Protein AF-A0A6G1EQB9-F1 (afdb_monomer_lite)

Foldseek 3Di:
DDDPPDPPPPPPLDFDDFDWDWDQDPPVRWIWTQKPNDTFTDDPLDQAGEDADDPDADADFCPDPQLVSNPPFDWDAPPVRGWIKTWDADPVPRDTAIFTWGKDWIWTFTDSPPDDPPPDPDPGDIDTDIGIYGHDHDDDPPPDPPPPPPPPD

Radius of gyration: 20.82 Å; chains: 1; bounding box: 55×26×77 Å

pLDDT: mean 70.08, std 20.95, range [22.69, 93.94]

InterPro domains:
  IPR021109 Aspartic peptidase domain superfamily [G3DSA:2.40.70.10] (15-131)

Secondary structure (DSSP, 8-state):
----------------EEE--EEE-TTT--EEEEETTEEEE--TT--S------SS-----TTSHHHHH--SSEEEEEGGGTEEEEE-B-TTT--B--EE-EEEEEEEEEE-SSS--SS----PPEEEEEEEE--S-PPPTT-----------

Organism: NCBI:txid110450

Sequence (153 aa):
MDWLLSTVQASSSAIQALEAPITKDTKTQLYTLSISNKNYLLDLSGQLLSSPCSPTHPTVACSSGECAAASGAHKYCSHGGRTCTVRPTNPVTGERAAGDLTLADIVANASNGKDASIGGHRPGRNIVMRAGQPPHVVPDRGGRRQRATATVG

Structure (mmCIF, N/CA/C/O backbone):
data_AF-A0A6G1EQB9-F1
#
_entry.id   AF-A0A6G1EQB9-F1
#
loop_
_atom_site.group_PDB
_atom_site.id
_atom_site.type_symbol
_atom_site.label_atom_id
_atom_site.label_alt_id
_atom_site.label_comp_id
_atom_site.label_asym_id
_atom_site.label_entity_id
_atom_site.label_seq_id
_atom_site.pdbx_PDB_ins_code
_atom_site.Cartn_x
_atom_site.Cartn_y
_atom_site.Cartn_z
_atom_site.occupancy
_atom_site.B_iso_or_equiv
_atom_site.auth_seq_id
_atom_site.auth_comp_id
_atom_site.auth_asym_id
_atom_site.auth_atom_id
_atom_site.pdbx_PDB_model_num
ATOM 1 N N . MET A 1 1 ? 35.190 12.615 53.940 1.00 35.34 1 MET A N 1
ATOM 2 C CA . MET A 1 1 ? 34.227 13.407 53.148 1.00 35.34 1 MET A CA 1
ATOM 3 C C . MET A 1 1 ? 34.163 12.760 51.780 1.00 35.34 1 MET A C 1
ATOM 5 O O . MET A 1 1 ? 34.969 13.084 50.917 1.00 35.34 1 MET A O 1
ATOM 9 N N . ASP A 1 2 ? 33.294 11.766 51.631 1.00 38.16 2 ASP A N 1
ATOM 10 C CA . ASP A 1 2 ? 33.162 10.995 50.398 1.00 38.16 2 ASP A CA 1
ATOM 11 C C . ASP A 1 2 ? 32.254 11.745 49.425 1.00 38.16 2 ASP A C 1
ATOM 13 O O . ASP A 1 2 ? 31.060 11.928 49.665 1.00 38.16 2 ASP A O 1
ATOM 17 N N . TRP A 1 3 ? 32.841 12.227 48.333 1.00 36.59 3 TRP A N 1
ATOM 18 C CA . TRP A 1 3 ? 32.099 12.787 47.213 1.00 36.59 3 TRP A CA 1
ATOM 19 C C . TRP A 1 3 ? 31.495 11.635 46.406 1.00 36.59 3 TRP A C 1
ATOM 21 O O . TRP A 1 3 ? 32.170 11.002 45.597 1.00 36.59 3 TRP A O 1
ATOM 31 N N . LEU A 1 4 ? 30.210 11.358 46.632 1.00 41.78 4 LEU A N 1
ATOM 32 C CA . LEU A 1 4 ? 29.413 10.502 45.757 1.00 41.78 4 LEU A CA 1
ATOM 33 C C . LEU A 1 4 ? 29.234 11.201 44.403 1.00 41.78 4 LEU A C 1
ATOM 35 O O . LEU A 1 4 ? 28.386 12.079 44.240 1.00 41.78 4 LEU A O 1
ATOM 39 N N . LEU A 1 5 ? 30.026 10.785 43.417 1.00 41.81 5 LEU A N 1
ATOM 40 C CA . LEU A 1 5 ? 29.722 10.999 42.006 1.00 41.81 5 LEU A CA 1
ATOM 41 C C . LEU A 1 5 ? 28.408 10.273 41.694 1.00 41.81 5 LEU A C 1
ATOM 43 O O . LEU A 1 5 ? 28.384 9.061 41.496 1.00 41.81 5 LEU A O 1
ATOM 47 N N . SER A 1 6 ? 27.303 11.016 41.672 1.00 40.09 6 SER A N 1
ATOM 48 C CA . SER A 1 6 ? 26.043 10.516 41.127 1.00 40.09 6 SER A CA 1
ATOM 49 C C . SER A 1 6 ? 26.181 10.440 39.611 1.00 40.09 6 SER A C 1
ATOM 51 O O . SER A 1 6 ? 26.136 11.456 38.916 1.00 40.09 6 SER A O 1
ATOM 53 N N . THR A 1 7 ? 26.381 9.236 39.085 1.00 46.66 7 THR A N 1
ATOM 54 C CA . THR A 1 7 ? 26.266 8.980 37.653 1.00 46.66 7 THR A CA 1
ATOM 55 C C . THR A 1 7 ? 24.800 9.132 37.252 1.00 46.66 7 THR A C 1
ATOM 57 O O . THR A 1 7 ? 23.943 8.321 37.596 1.00 46.66 7 THR A O 1
ATOM 60 N N . VAL A 1 8 ? 24.487 10.201 36.518 1.00 42.19 8 VAL A N 1
ATOM 61 C CA . VAL A 1 8 ? 23.190 10.345 35.849 1.00 42.19 8 VAL A CA 1
ATOM 62 C C . VAL A 1 8 ? 23.172 9.354 34.689 1.00 42.19 8 VAL A C 1
ATOM 64 O O . VAL A 1 8 ? 23.672 9.632 33.601 1.00 42.19 8 VAL A O 1
ATOM 67 N N . GLN A 1 9 ? 22.635 8.160 34.928 1.00 43.91 9 GLN A N 1
ATOM 68 C CA . GLN A 1 9 ? 22.410 7.189 33.868 1.00 43.91 9 GLN A CA 1
ATOM 69 C C . GLN A 1 9 ? 21.180 7.622 33.067 1.00 43.91 9 GLN A C 1
ATOM 71 O O . GLN A 1 9 ? 20.042 7.429 33.492 1.00 43.91 9 GLN A O 1
ATOM 76 N N . ALA A 1 10 ? 21.409 8.224 31.900 1.00 40.91 10 ALA A N 1
ATOM 77 C CA . ALA A 1 10 ? 20.360 8.474 30.922 1.00 40.91 10 ALA A CA 1
ATOM 78 C C . ALA A 1 10 ? 19.866 7.127 30.367 1.00 40.91 10 ALA A C 1
ATOM 80 O O . ALA A 1 10 ? 20.425 6.573 29.422 1.00 40.91 10 ALA A O 1
ATOM 81 N N . SER A 1 11 ? 18.823 6.566 30.972 1.00 49.47 11 SER A N 1
ATOM 82 C CA . SER A 1 11 ? 18.128 5.393 30.453 1.00 49.47 11 SER A CA 1
ATOM 83 C C . SER A 1 11 ? 17.252 5.808 29.270 1.00 49.47 11 SER A C 1
ATOM 85 O O . SER A 1 11 ? 16.070 6.118 29.407 1.00 49.47 11 SER A O 1
ATOM 87 N N . SER A 1 12 ? 17.825 5.808 28.064 1.00 53.47 12 SER A N 1
ATOM 88 C CA . SER A 1 12 ? 16.998 5.772 26.858 1.00 53.47 12 SER A CA 1
ATOM 89 C C . SER A 1 12 ? 16.327 4.401 26.827 1.00 53.47 12 SER A C 1
ATOM 91 O O . SER A 1 12 ? 16.995 3.388 26.627 1.00 53.47 12 SER A O 1
ATOM 93 N N . SER A 1 13 ? 15.025 4.342 27.116 1.00 62.03 13 SER A N 1
ATOM 94 C CA . SER A 1 13 ? 14.263 3.099 26.962 1.00 62.03 13 SER A CA 1
ATOM 95 C C . SER A 1 13 ? 14.445 2.614 25.525 1.00 62.03 13 SER A C 1
ATOM 97 O O . SER A 1 13 ? 14.063 3.322 24.594 1.00 62.03 13 SER A O 1
ATOM 99 N N . ALA A 1 14 ? 15.071 1.448 25.345 1.00 71.00 14 ALA A N 1
ATOM 100 C CA . ALA A 1 14 ? 15.271 0.876 24.022 1.00 71.00 14 ALA A CA 1
ATOM 101 C C . ALA A 1 14 ? 13.912 0.730 23.326 1.00 71.00 14 ALA A C 1
ATOM 103 O O . ALA A 1 14 ? 12.950 0.234 23.921 1.00 71.00 14 ALA A O 1
ATOM 104 N N . ILE A 1 15 ? 13.839 1.202 22.083 1.00 68.25 15 ILE A N 1
ATOM 105 C CA . ILE A 1 15 ? 12.652 1.059 21.245 1.00 68.25 15 ILE A CA 1
ATOM 106 C C . ILE A 1 15 ? 12.466 -0.434 20.983 1.00 68.25 15 ILE A C 1
ATOM 108 O O . ILE A 1 15 ? 13.375 -1.081 20.468 1.00 68.25 15 ILE A O 1
ATOM 112 N N . GLN A 1 16 ? 11.305 -0.968 21.349 1.00 77.56 16 GLN A N 1
ATOM 113 C CA . GLN A 1 16 ? 10.975 -2.382 21.160 1.00 77.56 16 GLN A CA 1
ATOM 114 C C . GLN A 1 16 ? 9.968 -2.585 20.034 1.00 77.56 16 GLN A C 1
ATOM 116 O O . GLN A 1 16 ? 10.009 -3.611 19.361 1.00 77.56 16 GLN A O 1
ATOM 121 N N . ALA A 1 17 ? 9.078 -1.615 19.815 1.00 79.75 17 ALA A N 1
ATOM 122 C CA . ALA A 1 17 ? 8.032 -1.716 18.811 1.00 79.75 17 ALA A CA 1
ATOM 123 C C . ALA A 1 17 ? 7.644 -0.351 18.236 1.00 79.75 17 ALA A C 1
ATOM 125 O O . ALA A 1 17 ? 7.949 0.703 18.803 1.00 79.75 17 ALA A O 1
ATOM 126 N N . LEU A 1 18 ? 6.934 -0.402 17.111 1.00 82.00 18 LEU A N 1
ATOM 127 C CA . LEU A 1 18 ? 6.200 0.724 16.555 1.00 82.00 18 LEU A CA 1
ATOM 128 C C . LEU A 1 18 ? 4.710 0.515 16.779 1.00 82.00 18 LEU A C 1
ATOM 130 O O . LEU A 1 18 ? 4.180 -0.560 16.507 1.00 82.00 18 LEU A O 1
ATOM 134 N N . GLU A 1 19 ? 4.050 1.560 17.255 1.00 85.12 19 GLU A N 1
ATOM 135 C CA . GLU A 1 19 ? 2.623 1.583 17.522 1.00 85.12 19 GLU A CA 1
ATOM 136 C C . GLU A 1 19 ? 1.918 2.530 16.555 1.00 85.12 19 GLU A C 1
ATOM 138 O O . GLU A 1 19 ? 2.349 3.661 16.308 1.00 85.12 19 GLU A O 1
ATOM 143 N N . ALA A 1 20 ? 0.790 2.056 16.041 1.00 86.12 20 ALA A N 1
ATOM 144 C CA . ALA A 1 20 ? -0.158 2.844 15.281 1.00 86.12 20 ALA A CA 1
ATOM 145 C C . ALA A 1 20 ? -1.573 2.493 15.770 1.00 86.12 20 ALA A C 1
ATOM 147 O O . ALA A 1 20 ? -1.867 1.315 15.995 1.00 86.12 20 ALA A O 1
ATOM 148 N N . PRO A 1 21 ? -2.446 3.492 15.982 1.00 88.44 21 PRO A N 1
ATOM 149 C CA . PRO A 1 21 ? -3.797 3.245 16.455 1.00 88.44 21 PRO A CA 1
ATOM 150 C C . PRO A 1 21 ? -4.610 2.502 15.391 1.00 88.44 21 PRO A C 1
ATOM 152 O O . PRO A 1 21 ? -4.487 2.764 14.190 1.00 88.44 21 PRO A O 1
ATOM 155 N N . ILE A 1 22 ? -5.464 1.592 15.862 1.00 91.19 22 ILE A N 1
ATOM 156 C CA . ILE A 1 22 ? -6.420 0.855 15.038 1.00 91.19 22 ILE A CA 1
ATOM 157 C C . ILE A 1 22 ? -7.822 1.357 15.367 1.00 91.19 22 ILE A C 1
ATOM 159 O O . ILE A 1 22 ? -8.237 1.346 16.525 1.00 91.19 22 ILE A O 1
ATOM 163 N N . THR A 1 23 ? -8.564 1.762 14.341 1.00 93.19 23 THR A N 1
ATOM 164 C CA . THR A 1 23 ? -9.942 2.243 14.471 1.00 93.19 23 THR A CA 1
ATOM 165 C C . THR A 1 23 ? -10.884 1.316 13.720 1.00 93.19 23 THR A C 1
ATOM 167 O O . THR A 1 23 ? -10.629 0.975 12.565 1.00 93.19 23 THR A O 1
ATOM 170 N N . LYS A 1 24 ? -11.989 0.919 14.358 1.00 93.94 24 LYS A N 1
ATOM 171 C CA . LYS A 1 24 ? -13.072 0.190 13.694 1.00 93.94 24 LYS A CA 1
ATOM 172 C C . LYS A 1 24 ? -14.056 1.185 13.087 1.00 93.94 24 LYS A C 1
ATOM 174 O O . LYS A 1 24 ? -14.641 1.986 13.812 1.00 93.94 24 LYS A O 1
ATOM 179 N N . ASP A 1 25 ? -14.263 1.108 11.781 1.00 91.62 25 ASP A N 1
ATOM 180 C CA . ASP A 1 25 ? -15.289 1.883 11.098 1.00 91.62 25 ASP A CA 1
ATOM 181 C C . ASP A 1 25 ? -16.671 1.252 11.330 1.00 91.62 25 ASP A C 1
ATOM 183 O O . ASP A 1 25 ? -16.884 0.063 11.091 1.00 91.62 25 ASP A O 1
ATOM 187 N N . THR A 1 26 ? -17.631 2.032 11.826 1.00 93.44 26 THR A N 1
ATOM 188 C CA . THR A 1 26 ? -18.948 1.508 12.222 1.00 93.44 26 THR A CA 1
ATOM 189 C C . THR A 1 26 ? -19.875 1.254 11.037 1.00 93.44 26 THR A C 1
ATOM 191 O O . THR A 1 26 ? -20.813 0.466 11.166 1.00 93.44 26 THR A O 1
ATOM 194 N N . LYS A 1 27 ? -19.618 1.870 9.878 1.00 93.69 27 LYS A N 1
ATOM 195 C CA . LYS A 1 27 ? -20.448 1.704 8.678 1.00 93.69 27 LYS A CA 1
ATOM 196 C C . LYS A 1 27 ? -20.062 0.453 7.896 1.00 93.69 27 LYS A C 1
ATOM 198 O O . LYS A 1 27 ? -20.922 -0.326 7.504 1.00 93.69 27 LYS A O 1
ATOM 203 N N . THR A 1 28 ? -18.767 0.261 7.683 1.00 88.88 28 THR A N 1
ATOM 204 C CA . THR A 1 28 ? -18.186 -0.827 6.888 1.00 88.88 28 THR A CA 1
ATOM 205 C C . THR A 1 28 ? -17.770 -2.021 7.742 1.00 88.88 28 THR A C 1
ATOM 207 O O . THR A 1 28 ? -17.527 -3.093 7.200 1.00 88.88 28 THR A O 1
ATOM 210 N N . GLN A 1 29 ? -17.698 -1.856 9.071 1.00 93.62 29 GLN A N 1
ATOM 211 C CA . GLN A 1 29 ? -17.188 -2.848 10.031 1.00 93.62 29 GLN A CA 1
ATOM 212 C C . GLN A 1 29 ? -15.711 -3.220 9.819 1.00 93.62 29 GLN A C 1
ATOM 214 O O . GLN A 1 29 ? -15.213 -4.154 10.451 1.00 93.62 29 GLN A O 1
ATOM 219 N N . LEU A 1 30 ? -15.006 -2.474 8.967 1.00 93.38 30 LEU A N 1
ATOM 220 C CA . LEU A 1 30 ? -13.599 -2.675 8.656 1.00 93.38 30 LEU A CA 1
ATOM 221 C C . LEU A 1 30 ? -12.702 -1.992 9.690 1.00 93.38 30 LEU A C 1
ATOM 223 O O . LEU A 1 30 ? -13.090 -1.028 10.349 1.00 93.38 30 LEU A O 1
ATOM 227 N N . TYR A 1 31 ? -11.472 -2.481 9.805 1.00 93.88 31 TYR A N 1
ATOM 228 C CA . TYR A 1 31 ? -10.458 -1.904 10.681 1.00 93.88 31 TYR A CA 1
ATOM 229 C C . TYR A 1 31 ? -9.462 -1.093 9.860 1.00 93.88 31 TYR A C 1
ATOM 231 O O . TYR A 1 31 ? -9.005 -1.541 8.810 1.00 93.88 31 TYR A O 1
ATOM 239 N N . THR A 1 32 ? -9.105 0.091 10.348 1.00 91.94 32 THR A N 1
ATOM 240 C CA . THR A 1 32 ? -8.096 0.951 9.730 1.00 91.94 32 THR A CA 1
ATOM 241 C C . THR A 1 32 ? -6.943 1.209 10.687 1.00 91.94 32 THR A C 1
ATOM 243 O O . THR A 1 32 ? -7.146 1.334 11.892 1.00 91.94 32 THR A O 1
ATOM 246 N N . LEU A 1 33 ? -5.733 1.274 10.140 1.00 90.00 33 LEU A N 1
ATOM 247 C CA . LEU A 1 33 ? -4.503 1.640 10.829 1.00 90.00 33 LEU A CA 1
ATOM 248 C C . LEU A 1 33 ? -4.136 3.079 10.450 1.00 90.00 33 LEU A C 1
ATOM 250 O O . LEU A 1 33 ? -4.030 3.381 9.256 1.00 90.00 33 LEU A O 1
ATOM 254 N N . SER A 1 34 ? -3.903 3.952 11.433 1.00 88.31 34 SER A N 1
ATOM 255 C CA . SER A 1 34 ? -3.438 5.321 11.165 1.00 88.31 34 SER A CA 1
ATOM 256 C C . SER A 1 34 ? -1.919 5.415 11.289 1.00 88.31 34 SER A C 1
ATOM 258 O O . SER A 1 34 ? -1.368 5.315 12.382 1.00 88.31 34 SER A O 1
ATOM 260 N N . ILE A 1 35 ? -1.232 5.632 10.169 1.00 85.69 35 ILE A N 1
ATOM 261 C CA . ILE A 1 35 ? 0.231 5.716 10.104 1.00 85.69 35 ILE A CA 1
ATOM 262 C C . ILE A 1 35 ? 0.652 6.766 9.067 1.00 85.69 35 ILE A C 1
ATOM 264 O O . ILE A 1 35 ? -0.017 6.939 8.048 1.00 85.69 35 ILE A O 1
ATOM 268 N N . SER A 1 36 ? 1.713 7.536 9.325 1.00 82.62 36 SER A N 1
ATOM 269 C CA . SER A 1 36 ? 2.088 8.709 8.501 1.00 82.62 36 SER A CA 1
ATOM 270 C C . SER A 1 36 ? 0.948 9.709 8.254 1.00 82.62 36 SER A C 1
ATOM 272 O O . SER A 1 36 ? 0.832 10.253 7.155 1.00 82.62 36 SER A O 1
ATOM 274 N N . ASN A 1 37 ? 0.077 9.940 9.244 1.00 81.44 37 ASN A N 1
ATOM 275 C CA . ASN A 1 37 ? -1.115 10.796 9.110 1.00 81.44 37 ASN A CA 1
ATOM 276 C C . ASN A 1 37 ? -2.072 10.362 7.979 1.00 81.44 37 ASN A C 1
ATOM 278 O O . ASN A 1 37 ? -2.817 11.177 7.436 1.00 81.44 37 ASN A O 1
ATOM 282 N N . LYS A 1 38 ? -2.045 9.078 7.605 1.00 84.44 38 LYS A N 1
ATOM 283 C CA . LYS A 1 38 ? -2.943 8.460 6.628 1.00 84.44 38 LYS A CA 1
ATOM 284 C C . LYS A 1 38 ? -3.604 7.237 7.247 1.00 84.44 38 LYS A C 1
ATOM 286 O O . LYS A 1 38 ? -3.016 6.574 8.097 1.00 84.44 38 LYS A O 1
ATOM 291 N N . ASN A 1 39 ? -4.812 6.931 6.791 1.00 87.88 39 ASN A N 1
ATOM 292 C CA . ASN A 1 39 ? -5.536 5.733 7.198 1.00 87.88 39 ASN A CA 1
ATOM 293 C C . ASN A 1 39 ? -5.402 4.670 6.115 1.00 87.88 39 ASN A C 1
ATOM 295 O O . ASN A 1 39 ? -5.655 4.943 4.941 1.00 87.88 39 ASN A O 1
ATOM 299 N N . TYR A 1 40 ? -5.028 3.465 6.523 1.00 88.06 40 TYR A N 1
ATOM 300 C CA . TYR A 1 40 ? -4.935 2.306 5.647 1.00 88.06 40 TYR A CA 1
ATOM 301 C C . TYR A 1 40 ? -5.867 1.223 6.154 1.00 88.06 40 TYR A C 1
ATOM 303 O O . TYR A 1 40 ? -6.014 1.039 7.359 1.00 88.06 40 TYR A O 1
ATOM 311 N N . LEU A 1 41 ? -6.487 0.495 5.234 1.00 90.81 41 LEU A N 1
ATOM 312 C CA . LEU A 1 41 ? -7.273 -0.677 5.581 1.00 90.81 41 LEU A CA 1
ATOM 313 C C . LEU A 1 41 ? -6.348 -1.766 6.145 1.00 90.81 41 LEU A C 1
ATOM 315 O O . LEU A 1 41 ? -5.324 -2.079 5.536 1.00 90.81 41 LEU A O 1
ATOM 319 N N . LEU A 1 42 ? -6.707 -2.337 7.296 1.00 91.75 42 LEU A N 1
ATOM 320 C CA . LEU A 1 42 ? -5.971 -3.442 7.898 1.00 91.75 42 LEU A CA 1
ATOM 321 C C . LEU A 1 42 ? -6.410 -4.761 7.256 1.00 91.75 42 LEU A C 1
ATOM 323 O O . LEU A 1 42 ? -7.456 -5.313 7.592 1.00 91.75 42 LEU A O 1
ATOM 327 N N . ASP A 1 43 ? -5.585 -5.261 6.343 1.00 88.94 43 ASP A N 1
ATOM 328 C CA . ASP A 1 43 ? -5.737 -6.571 5.715 1.00 88.94 43 ASP A CA 1
ATOM 329 C C . ASP A 1 43 ? -4.664 -7.527 6.243 1.00 88.94 43 ASP A C 1
ATOM 331 O O . ASP A 1 43 ? -3.494 -7.416 5.887 1.00 88.94 43 ASP A O 1
ATOM 335 N N . LEU A 1 44 ? -5.069 -8.480 7.087 1.00 90.50 44 LEU A N 1
ATOM 336 C CA . LEU A 1 44 ? -4.164 -9.476 7.675 1.00 90.50 44 LEU A CA 1
ATOM 337 C C . LEU A 1 44 ? -3.685 -10.533 6.666 1.00 90.50 44 LEU A C 1
ATOM 339 O O . LEU A 1 44 ? -2.753 -11.278 6.960 1.00 90.50 44 LEU A O 1
ATOM 343 N N . SER A 1 45 ? -4.323 -10.620 5.495 1.00 85.31 45 SER A N 1
ATOM 344 C CA . SER A 1 45 ? -3.907 -11.499 4.394 1.00 85.31 45 SER A CA 1
ATOM 345 C C . SER A 1 45 ? -3.026 -10.782 3.363 1.00 85.31 45 SER A C 1
ATOM 347 O O . SER A 1 45 ? -2.347 -11.424 2.555 1.00 85.31 45 SER A O 1
ATOM 349 N N . GLY A 1 46 ? -3.021 -9.448 3.405 1.00 80.06 46 GLY A N 1
ATOM 350 C CA . GLY A 1 46 ? -2.267 -8.581 2.515 1.00 80.06 46 GLY A CA 1
ATOM 351 C C . GLY A 1 46 ? -0.783 -8.538 2.870 1.00 80.06 46 GLY A C 1
ATOM 352 O O . GLY A 1 46 ? -0.394 -8.510 4.032 1.00 80.06 46 GLY A O 1
ATOM 353 N N . GLN A 1 47 ? 0.068 -8.504 1.844 1.00 78.00 47 GLN A N 1
ATOM 354 C CA . GLN A 1 47 ? 1.533 -8.448 1.993 1.00 78.00 47 GLN A CA 1
ATOM 355 C C . GLN A 1 47 ? 2.130 -7.094 1.585 1.00 78.00 47 GLN A C 1
ATOM 357 O O . GLN A 1 47 ? 3.332 -6.878 1.710 1.00 78.00 47 GLN A O 1
ATOM 362 N N . LEU A 1 48 ? 1.305 -6.180 1.068 1.00 80.44 48 LEU A N 1
ATOM 363 C CA . LEU A 1 48 ? 1.737 -4.905 0.503 1.00 80.44 48 LEU A CA 1
ATOM 364 C C . LEU A 1 48 ? 0.843 -3.774 0.989 1.00 80.44 48 LEU A C 1
ATOM 366 O O . LEU A 1 48 ? -0.382 -3.885 0.993 1.00 80.44 48 LEU A O 1
ATOM 370 N N . LEU A 1 49 ? 1.472 -2.649 1.314 1.00 85.06 49 LEU A N 1
ATOM 371 C CA . LEU A 1 49 ? 0.774 -1.418 1.638 1.00 85.06 49 LEU A CA 1
ATOM 372 C C . LEU A 1 49 ? 0.400 -0.695 0.343 1.00 85.06 49 LEU A C 1
ATOM 374 O O . LEU A 1 49 ? 1.253 -0.077 -0.283 1.00 85.06 49 LEU A O 1
ATOM 378 N N . SER A 1 50 ? -0.861 -0.749 -0.073 1.00 82.44 50 SER A N 1
ATOM 379 C CA . SER A 1 50 ? -1.318 -0.028 -1.268 1.00 82.44 50 SER A CA 1
ATOM 380 C C . SER A 1 50 ? -1.937 1.315 -0.903 1.00 82.44 50 SER A C 1
ATOM 382 O O . SER A 1 50 ? -2.753 1.403 0.014 1.00 82.44 50 SER A O 1
ATOM 384 N N . SER A 1 51 ? -1.567 2.367 -1.635 1.00 82.31 51 SER A N 1
ATOM 385 C CA . SER A 1 51 ? -2.263 3.648 -1.550 1.00 82.31 51 SER A CA 1
ATOM 386 C C . SER A 1 51 ? -2.134 4.460 -2.833 1.00 82.31 51 SER A C 1
ATOM 388 O O . SER A 1 51 ? -1.164 4.303 -3.572 1.00 82.31 51 SER A O 1
ATOM 390 N N . PRO A 1 52 ? -3.075 5.381 -3.084 1.00 78.06 52 PRO A N 1
ATOM 391 C CA . PRO A 1 52 ? -2.891 6.429 -4.073 1.00 78.06 52 PRO A CA 1
ATOM 392 C C . PRO A 1 52 ? -1.580 7.192 -3.844 1.00 78.06 52 PRO A C 1
ATOM 394 O O . PRO A 1 52 ? -1.301 7.649 -2.733 1.00 78.06 52 PRO A O 1
ATOM 397 N N . CYS A 1 53 ? -0.816 7.410 -4.909 1.00 75.00 53 CYS A N 1
ATOM 398 C CA . CYS A 1 53 ? 0.310 8.336 -4.903 1.00 75.00 53 CYS A CA 1
ATOM 399 C C . CYS A 1 53 ? 0.300 9.211 -6.164 1.00 75.00 53 CYS A C 1
ATOM 401 O O . CYS A 1 53 ? -0.479 8.984 -7.091 1.00 75.00 53 CYS A O 1
ATOM 403 N N . SER A 1 54 ? 1.142 10.245 -6.164 1.00 82.69 54 SER A N 1
ATOM 404 C CA . SER A 1 54 ? 1.315 11.160 -7.299 1.00 82.69 54 SER A CA 1
ATOM 405 C C . SER A 1 54 ? 1.657 10.390 -8.584 1.00 82.69 54 SER A C 1
ATOM 407 O O . SER A 1 54 ? 2.465 9.468 -8.497 1.00 82.69 54 SER A O 1
ATOM 409 N N . PRO A 1 55 ? 1.135 10.779 -9.768 1.00 76.69 55 PRO A N 1
ATOM 410 C CA . PRO A 1 55 ? 1.541 10.193 -11.052 1.00 76.69 55 PRO A CA 1
ATOM 411 C C . PRO A 1 55 ? 3.050 10.284 -11.304 1.00 76.69 55 PRO A C 1
ATOM 413 O O . PRO A 1 55 ? 3.629 9.431 -11.968 1.00 76.69 55 PRO A O 1
ATOM 416 N N . THR A 1 56 ? 3.687 11.319 -10.757 1.00 83.31 56 THR A N 1
ATOM 417 C CA . THR A 1 56 ? 5.143 11.447 -10.721 1.00 83.31 56 THR A CA 1
ATOM 418 C C . THR A 1 56 ? 5.634 10.900 -9.386 1.00 83.31 56 THR A C 1
ATOM 420 O O . THR A 1 56 ? 5.482 11.564 -8.356 1.00 83.31 56 THR A O 1
ATOM 423 N N . HIS A 1 57 ? 6.213 9.700 -9.403 1.00 82.19 57 HIS A N 1
ATOM 424 C CA . HIS A 1 57 ? 6.792 9.040 -8.233 1.00 82.19 57 HIS A CA 1
ATOM 425 C C . HIS A 1 57 ? 8.105 8.324 -8.596 1.00 82.19 57 HIS A C 1
ATOM 427 O O . HIS A 1 57 ? 8.280 7.891 -9.740 1.00 82.19 57 HIS A O 1
ATOM 433 N N . PRO A 1 58 ? 9.038 8.146 -7.643 1.00 86.94 58 PRO A N 1
ATOM 434 C CA . PRO A 1 58 ? 10.163 7.241 -7.853 1.00 86.94 58 PRO A CA 1
ATOM 435 C C . PRO A 1 58 ? 9.647 5.810 -8.039 1.00 86.94 58 PRO A C 1
ATOM 437 O O . PRO A 1 58 ? 8.594 5.454 -7.513 1.00 86.94 58 PRO A O 1
ATOM 440 N N . THR A 1 59 ? 10.379 4.979 -8.774 1.00 86.94 59 THR A N 1
ATOM 441 C CA . THR A 1 59 ? 10.034 3.561 -8.947 1.00 86.94 59 THR A CA 1
ATOM 442 C C . THR A 1 59 ? 11.174 2.677 -8.480 1.00 86.94 59 THR A C 1
ATOM 444 O O . THR A 1 59 ? 12.336 3.085 -8.459 1.00 86.94 59 THR A O 1
ATOM 447 N N . VAL A 1 60 ? 10.822 1.467 -8.068 1.00 90.12 60 VAL A N 1
ATOM 448 C CA . VAL A 1 60 ? 11.763 0.426 -7.677 1.00 90.12 60 VAL A CA 1
ATOM 449 C C . VAL A 1 60 ? 12.181 -0.362 -8.918 1.00 90.12 60 VAL A C 1
ATOM 451 O O . VAL A 1 60 ? 11.336 -0.794 -9.705 1.00 90.12 60 VAL A O 1
ATOM 454 N N . ALA A 1 61 ? 13.489 -0.564 -9.084 1.00 90.81 61 ALA A N 1
ATOM 455 C CA . ALA A 1 61 ? 14.039 -1.350 -10.184 1.00 90.81 61 ALA A CA 1
ATOM 456 C C . ALA A 1 61 ? 13.652 -2.829 -10.063 1.00 90.81 61 ALA A C 1
ATOM 458 O O . ALA A 1 61 ? 13.608 -3.379 -8.964 1.00 90.81 61 ALA A O 1
ATOM 459 N N . CYS A 1 62 ? 13.411 -3.512 -11.187 1.00 90.44 62 CYS A N 1
ATOM 460 C CA . CYS A 1 62 ? 12.924 -4.893 -11.121 1.00 90.44 62 CYS A CA 1
ATOM 461 C C . CYS A 1 62 ? 13.958 -5.881 -10.552 1.00 90.44 62 CYS A C 1
ATOM 463 O O . CYS A 1 62 ? 13.595 -6.893 -9.961 1.00 90.44 62 CYS A O 1
ATOM 465 N N . SER A 1 63 ? 15.250 -5.578 -10.697 1.00 90.81 63 SER A N 1
ATOM 466 C CA . SER A 1 63 ? 16.350 -6.378 -10.149 1.00 90.81 63 SER A CA 1
ATOM 467 C C . SER A 1 63 ? 16.620 -6.134 -8.660 1.00 90.81 63 SER A C 1
ATOM 469 O O . SER A 1 63 ? 17.554 -6.720 -8.117 1.00 90.81 63 SER A O 1
ATOM 471 N N . SER A 1 64 ? 15.866 -5.252 -8.001 1.00 90.06 64 SER A N 1
ATOM 472 C CA . SER A 1 64 ? 16.135 -4.872 -6.616 1.00 90.06 64 SER A CA 1
ATOM 473 C C . SER A 1 64 ? 15.588 -5.890 -5.605 1.00 90.06 64 SER A C 1
ATOM 475 O O . SER A 1 64 ? 14.632 -6.628 -5.874 1.00 90.06 64 SER A O 1
ATOM 477 N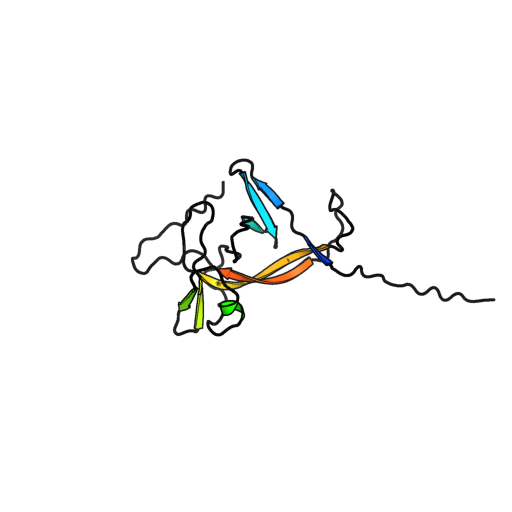 N . GLY A 1 65 ? 16.171 -5.898 -4.403 1.00 88.50 65 GLY A N 1
ATOM 478 C CA . GLY A 1 65 ? 15.699 -6.735 -3.297 1.00 88.50 65 GLY A CA 1
ATOM 479 C C . GLY A 1 65 ? 14.280 -6.374 -2.849 1.00 88.50 65 GLY A C 1
ATOM 480 O O . GLY A 1 65 ? 13.503 -7.253 -2.491 1.00 88.50 65 GLY A O 1
ATOM 481 N N . GLU A 1 66 ? 13.897 -5.103 -2.948 1.00 87.19 66 GLU A N 1
ATOM 482 C CA . GLU A 1 66 ? 12.552 -4.622 -2.625 1.00 87.19 66 GLU A CA 1
ATOM 483 C C . GLU A 1 66 ? 11.500 -5.192 -3.590 1.00 87.19 66 GLU A C 1
ATOM 485 O O . GLU A 1 66 ? 10.433 -5.623 -3.154 1.00 87.19 66 GLU A O 1
ATOM 490 N N . CYS A 1 67 ? 11.809 -5.284 -4.890 1.00 87.19 67 CYS A N 1
ATOM 491 C CA . CYS A 1 67 ? 10.930 -5.951 -5.858 1.00 87.19 67 CYS A CA 1
ATOM 492 C C . CYS A 1 67 ? 10.855 -7.472 -5.628 1.00 87.19 67 CYS A C 1
ATOM 494 O O . CYS A 1 67 ? 9.814 -8.112 -5.838 1.00 87.19 67 CYS A O 1
ATOM 496 N N . ALA A 1 68 ? 11.951 -8.084 -5.171 1.00 86.94 68 ALA A N 1
ATOM 497 C CA . ALA A 1 68 ? 11.947 -9.486 -4.772 1.00 86.94 68 ALA A CA 1
ATOM 498 C C . ALA A 1 68 ? 11.031 -9.719 -3.554 1.00 86.94 68 ALA A C 1
ATOM 500 O O . ALA A 1 68 ? 10.207 -10.636 -3.601 1.00 86.94 68 ALA A O 1
ATOM 501 N N . ALA A 1 69 ? 11.121 -8.845 -2.544 1.00 84.62 69 ALA A N 1
ATOM 502 C CA . ALA A 1 69 ? 10.379 -8.893 -1.282 1.00 84.62 69 ALA A CA 1
ATOM 503 C C . ALA A 1 69 ? 8.888 -8.539 -1.399 1.00 84.62 69 ALA A C 1
ATOM 505 O O . ALA A 1 69 ? 8.115 -8.886 -0.511 1.00 84.62 69 ALA A O 1
ATOM 506 N N . ALA A 1 70 ? 8.458 -7.900 -2.490 1.00 81.88 70 ALA A N 1
ATOM 507 C CA . ALA A 1 70 ? 7.045 -7.684 -2.813 1.00 81.88 70 ALA A CA 1
ATOM 508 C C . ALA A 1 70 ? 6.342 -8.997 -3.236 1.00 81.88 70 ALA A C 1
ATOM 510 O O . ALA A 1 70 ? 5.826 -9.126 -4.351 1.00 81.88 70 ALA A O 1
ATOM 511 N N . SER A 1 71 ? 6.378 -10.011 -2.371 1.00 66.38 71 SER A N 1
ATOM 512 C CA . SER A 1 71 ? 5.701 -11.297 -2.539 1.00 66.38 71 SER A CA 1
ATOM 513 C C . SER A 1 71 ? 4.185 -11.164 -2.354 1.00 66.38 71 SER A C 1
ATOM 515 O O . SER A 1 71 ? 3.683 -10.192 -1.795 1.00 66.38 71 SER A O 1
ATOM 517 N N . GLY A 1 72 ? 3.423 -12.130 -2.872 1.00 64.81 72 GLY A N 1
ATOM 518 C CA . GLY A 1 72 ? 1.967 -12.192 -2.684 1.00 64.81 72 GLY A CA 1
ATOM 519 C C . GLY A 1 72 ? 1.119 -11.402 -3.683 1.00 64.81 72 GLY A C 1
ATOM 520 O O . GLY A 1 72 ? -0.036 -11.757 -3.904 1.00 64.81 72 GLY A O 1
ATOM 521 N N . ALA A 1 73 ? 1.676 -10.388 -4.348 1.00 65.31 73 ALA A N 1
ATOM 522 C CA . ALA A 1 73 ? 1.039 -9.755 -5.504 1.00 65.31 73 ALA A CA 1
ATOM 523 C C . ALA A 1 73 ? 1.549 -10.363 -6.819 1.00 65.31 73 ALA A C 1
ATOM 525 O O . ALA A 1 73 ? 2.708 -10.767 -6.924 1.00 65.31 73 ALA A O 1
ATOM 526 N N . HIS A 1 74 ? 0.708 -10.377 -7.861 1.00 76.31 74 HIS A N 1
ATOM 527 C CA . HIS A 1 74 ? 1.217 -10.651 -9.208 1.00 76.31 74 HIS A CA 1
ATOM 528 C C . HIS A 1 74 ? 2.162 -9.516 -9.600 1.00 76.31 74 HIS A C 1
ATOM 530 O O . HIS A 1 74 ? 1.735 -8.362 -9.659 1.00 76.31 74 HIS A O 1
ATOM 536 N N . LYS A 1 75 ? 3.426 -9.849 -9.862 1.00 84.25 75 LYS A N 1
ATOM 537 C CA . LYS A 1 75 ? 4.472 -8.889 -10.212 1.00 84.25 75 LYS A CA 1
ATOM 538 C C . LYS A 1 75 ? 5.029 -9.147 -11.602 1.00 84.25 75 LYS A C 1
ATOM 540 O O . LYS A 1 75 ? 5.116 -10.295 -12.033 1.00 84.25 75 LYS A O 1
ATOM 545 N N . TYR A 1 76 ? 5.411 -8.082 -12.288 1.00 87.00 76 TYR A N 1
ATOM 546 C CA . TYR A 1 76 ? 6.103 -8.146 -13.568 1.00 87.00 76 TYR A CA 1
ATOM 547 C C . TYR A 1 76 ? 6.994 -6.919 -13.755 1.00 87.00 76 TYR A C 1
ATOM 549 O O . TYR A 1 76 ? 6.776 -5.873 -13.147 1.00 87.00 76 TYR A O 1
ATOM 557 N N . CYS A 1 77 ? 8.002 -7.047 -14.612 1.00 88.75 77 CYS A N 1
ATOM 558 C CA . CYS A 1 77 ? 8.872 -5.932 -14.947 1.00 88.75 77 CYS A CA 1
ATOM 559 C C . CYS A 1 77 ? 8.308 -5.156 -16.141 1.00 88.75 77 CYS A C 1
ATOM 561 O O . CYS A 1 77 ? 8.072 -5.732 -17.206 1.00 88.75 77 CYS A O 1
ATOM 563 N N . SER A 1 78 ? 8.137 -3.849 -15.993 1.00 84.06 78 SER A N 1
ATOM 564 C CA . SER A 1 78 ? 7.757 -2.938 -17.073 1.00 84.06 78 SER A CA 1
ATOM 565 C C . SER A 1 78 ? 8.949 -2.059 -17.486 1.00 84.06 78 SER A C 1
ATOM 567 O O . SER A 1 78 ? 10.044 -2.153 -16.921 1.00 84.06 78 SER A O 1
ATOM 569 N N . HIS A 1 79 ? 8.776 -1.264 -18.549 1.00 84.81 79 HIS A N 1
ATOM 570 C CA . HIS A 1 79 ? 9.787 -0.320 -19.054 1.00 84.81 79 HIS A CA 1
ATOM 571 C C . HIS A 1 79 ? 11.188 -0.930 -19.269 1.00 84.81 79 HIS A C 1
ATOM 573 O O . HIS A 1 79 ? 12.207 -0.326 -18.935 1.00 84.81 79 HIS A O 1
ATOM 579 N N . GLY A 1 80 ? 11.243 -2.150 -19.817 1.00 83.25 80 GLY A N 1
ATOM 580 C CA . GLY A 1 80 ? 12.506 -2.842 -20.097 1.00 83.25 80 GLY A CA 1
ATOM 581 C C . GLY A 1 80 ? 13.273 -3.268 -18.841 1.00 83.25 80 GLY A C 1
ATOM 582 O O . GLY A 1 80 ? 14.498 -3.249 -18.849 1.00 83.25 80 GLY A O 1
ATOM 583 N N . GLY A 1 81 ? 12.574 -3.600 -17.749 1.00 83.94 81 GLY A N 1
ATOM 584 C CA . GLY A 1 81 ? 13.202 -4.054 -16.500 1.00 83.94 81 GLY A CA 1
ATOM 585 C C . GLY A 1 81 ? 13.443 -2.951 -15.470 1.00 83.94 81 GLY A C 1
ATOM 586 O O . GLY A 1 81 ? 13.844 -3.234 -14.342 1.00 83.94 81 GLY A O 1
ATOM 587 N N . ARG A 1 82 ? 13.184 -1.692 -15.833 1.00 87.56 82 ARG A N 1
ATOM 588 C CA . ARG A 1 82 ? 13.465 -0.527 -14.980 1.00 87.56 82 ARG A CA 1
ATOM 589 C C . ARG A 1 82 ? 12.450 -0.330 -13.868 1.00 87.56 82 ARG A C 1
ATOM 591 O O . ARG A 1 82 ? 12.767 0.330 -12.889 1.00 87.56 82 ARG A O 1
ATOM 598 N N . THR A 1 83 ? 11.267 -0.910 -14.016 1.00 88.62 83 THR A N 1
ATOM 599 C CA . THR A 1 83 ? 10.155 -0.668 -13.107 1.00 88.62 83 THR A CA 1
ATOM 600 C C . THR A 1 83 ? 9.553 -1.994 -12.675 1.00 88.62 83 THR A C 1
ATOM 602 O O . THR A 1 83 ? 9.162 -2.824 -13.499 1.00 88.62 83 THR A O 1
ATOM 605 N N . CYS A 1 84 ? 9.517 -2.207 -11.365 1.00 89.25 84 CYS A N 1
ATOM 606 C CA . CYS A 1 84 ? 8.799 -3.299 -10.737 1.00 89.25 84 CYS A CA 1
ATOM 607 C C . CYS A 1 84 ? 7.320 -2.919 -10.662 1.00 89.25 84 CYS A C 1
ATOM 609 O O . CYS A 1 84 ? 6.968 -2.005 -9.926 1.00 89.25 84 CYS A O 1
ATOM 611 N N . THR A 1 85 ? 6.449 -3.596 -11.402 1.00 87.25 85 THR A N 1
ATOM 612 C CA . THR A 1 85 ? 5.003 -3.355 -11.349 1.00 87.25 85 THR A CA 1
ATOM 613 C C . THR A 1 85 ? 4.339 -4.507 -10.601 1.00 87.25 85 THR A C 1
ATOM 615 O O . THR A 1 85 ? 4.594 -5.678 -10.887 1.00 87.25 85 THR A O 1
ATOM 618 N N . VAL A 1 86 ? 3.482 -4.189 -9.634 1.00 87.31 86 VAL A N 1
ATOM 619 C CA . VAL A 1 86 ? 2.735 -5.156 -8.820 1.00 87.31 86 VAL A CA 1
ATOM 620 C C . VAL A 1 86 ? 1.230 -4.965 -9.008 1.00 87.31 86 VAL A C 1
ATOM 622 O O . VAL A 1 86 ? 0.763 -3.894 -9.393 1.00 87.31 86 VAL A O 1
ATOM 625 N N . ARG A 1 87 ? 0.454 -6.023 -8.759 1.00 83.56 87 ARG A N 1
ATOM 626 C CA . ARG A 1 87 ? -1.012 -6.010 -8.862 1.00 83.56 87 ARG A CA 1
ATOM 627 C C . ARG A 1 87 ? -1.672 -6.353 -7.523 1.00 83.56 87 ARG A C 1
ATOM 629 O O . ARG A 1 87 ? -2.039 -7.520 -7.332 1.00 83.56 87 ARG A O 1
ATOM 636 N N . PRO A 1 88 ? -1.788 -5.394 -6.583 1.00 79.88 88 PRO A N 1
ATOM 637 C CA . PRO A 1 88 ? -2.520 -5.599 -5.336 1.00 79.88 88 PRO A CA 1
ATOM 638 C C . PRO A 1 88 ? -3.996 -5.920 -5.601 1.00 79.88 88 PRO A C 1
ATOM 640 O O . PRO A 1 88 ? -4.558 -5.557 -6.638 1.00 79.88 88 PRO A O 1
ATOM 643 N N . THR A 1 89 ? -4.609 -6.606 -4.640 1.00 81.06 89 THR A N 1
ATOM 644 C CA . THR A 1 89 ? -6.043 -6.917 -4.631 1.00 81.06 89 THR A CA 1
ATOM 645 C C . THR A 1 89 ? -6.707 -6.063 -3.566 1.00 81.06 89 THR A C 1
ATOM 647 O O . THR A 1 89 ? -6.184 -5.969 -2.460 1.00 81.06 89 THR A O 1
ATOM 650 N N . ASN A 1 90 ? -7.845 -5.456 -3.878 1.00 85.00 90 ASN A N 1
ATOM 651 C CA . ASN A 1 90 ? -8.705 -4.866 -2.866 1.00 85.00 90 ASN A CA 1
ATOM 652 C C . ASN A 1 90 ? -9.370 -6.014 -2.080 1.0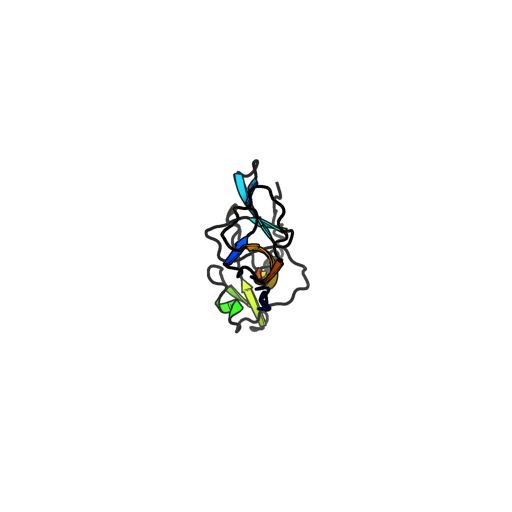0 85.00 90 ASN A C 1
ATOM 654 O O . ASN A 1 90 ? -10.130 -6.773 -2.680 1.00 85.00 90 ASN A O 1
ATOM 658 N N . PRO A 1 91 ? -9.117 -6.166 -0.771 1.00 83.31 91 PRO A N 1
ATOM 659 C CA . PRO A 1 91 ? -9.628 -7.302 -0.000 1.00 83.31 91 PRO A CA 1
ATOM 660 C C . PRO A 1 91 ? -11.143 -7.241 0.242 1.00 83.31 91 PRO A C 1
ATOM 662 O O . PRO A 1 91 ? -11.741 -8.246 0.610 1.00 83.31 91 PRO A O 1
ATOM 665 N N . VAL A 1 92 ? -11.777 -6.084 0.024 1.00 88.06 92 VAL A N 1
ATOM 666 C CA . VAL A 1 92 ? -13.226 -5.898 0.183 1.00 88.06 92 VAL A CA 1
ATOM 667 C C . VAL A 1 92 ? -13.964 -6.253 -1.106 1.00 88.06 92 VAL A C 1
ATOM 669 O O . VAL A 1 92 ? -14.987 -6.928 -1.066 1.00 88.06 92 VAL A O 1
ATOM 672 N N . THR A 1 93 ? -13.457 -5.797 -2.256 1.00 85.81 93 THR A N 1
ATOM 673 C CA . THR A 1 93 ? -14.142 -5.955 -3.554 1.00 85.81 93 THR A CA 1
ATOM 674 C C . THR A 1 93 ? -13.572 -7.073 -4.426 1.00 85.81 93 THR A C 1
ATOM 676 O O . THR A 1 93 ? -14.208 -7.481 -5.393 1.00 85.81 93 THR A O 1
ATOM 679 N N . GLY A 1 94 ? -12.363 -7.554 -4.133 1.00 83.81 94 GLY A N 1
ATOM 680 C CA . GLY A 1 94 ? -11.621 -8.503 -4.967 1.00 83.81 94 GLY A CA 1
ATOM 681 C C . GLY A 1 94 ? -11.006 -7.892 -6.233 1.00 83.81 94 GLY A C 1
ATOM 682 O O . GLY A 1 94 ? -10.312 -8.591 -6.975 1.00 83.81 94 GLY A O 1
ATOM 683 N N . GLU A 1 95 ? -11.228 -6.600 -6.497 1.00 82.12 95 GLU A N 1
ATOM 684 C CA . GLU A 1 95 ? -10.684 -5.920 -7.674 1.00 82.12 95 GLU A CA 1
ATOM 685 C C . GLU A 1 95 ? -9.155 -5.856 -7.634 1.00 82.12 95 GLU A C 1
ATOM 687 O O . GLU A 1 95 ? -8.540 -5.724 -6.576 1.00 82.12 95 GLU A O 1
ATOM 692 N N . ARG A 1 96 ? -8.525 -5.926 -8.811 1.00 80.94 96 ARG A N 1
ATOM 693 C CA . ARG A 1 96 ? -7.066 -5.920 -8.960 1.00 80.94 96 ARG A CA 1
ATOM 694 C C . ARG A 1 96 ? -6.625 -4.875 -9.959 1.00 80.94 96 ARG A C 1
ATOM 696 O O . ARG A 1 96 ? -7.187 -4.763 -11.046 1.00 80.94 96 ARG A O 1
ATOM 703 N N . ALA A 1 97 ? -5.540 -4.194 -9.633 1.00 78.69 97 ALA A N 1
ATOM 704 C CA . ALA A 1 97 ? -5.024 -3.098 -10.432 1.00 78.69 97 ALA A CA 1
ATOM 705 C C . ALA A 1 97 ? -3.507 -3.126 -10.493 1.00 78.69 97 ALA A C 1
ATOM 707 O O . ALA A 1 97 ? -2.875 -3.441 -9.496 1.00 78.69 97 ALA A O 1
ATOM 708 N N . ALA A 1 98 ? -2.928 -2.810 -11.651 1.00 82.56 98 ALA A N 1
ATOM 709 C CA . ALA A 1 98 ? -1.482 -2.683 -11.777 1.00 82.56 98 ALA A CA 1
ATOM 710 C C . ALA A 1 98 ? -1.004 -1.315 -11.287 1.00 82.56 98 ALA A C 1
ATOM 712 O O . ALA A 1 98 ? -1.634 -0.297 -11.582 1.00 82.56 98 ALA A O 1
ATOM 713 N N . GLY A 1 99 ? 0.132 -1.324 -10.593 1.00 83.44 99 GLY A N 1
ATOM 714 C CA . GLY A 1 99 ? 0.838 -0.132 -10.158 1.00 83.44 99 GLY A CA 1
ATOM 715 C C . GLY A 1 99 ? 2.323 -0.400 -9.910 1.00 83.44 99 GLY A C 1
ATOM 716 O O . GLY A 1 99 ? 2.714 -1.500 -9.525 1.00 83.44 99 GLY A O 1
ATOM 717 N N . ASP A 1 100 ? 3.157 0.609 -10.127 1.00 87.00 100 ASP A N 1
ATOM 718 C CA . ASP A 1 100 ? 4.598 0.553 -9.888 1.00 87.00 100 ASP A CA 1
ATOM 719 C C . ASP A 1 100 ? 4.962 0.506 -8.404 1.00 87.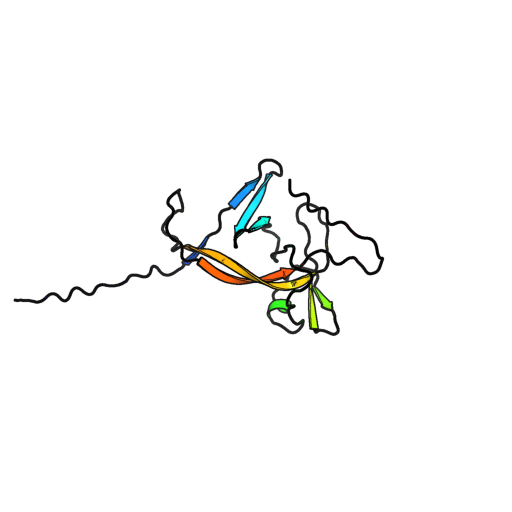00 100 ASP A C 1
ATOM 721 O O . ASP A 1 100 ? 4.565 1.348 -7.614 1.00 87.00 100 ASP A O 1
ATOM 725 N N . LEU A 1 101 ? 5.799 -0.435 -8.001 1.00 87.81 101 LEU A N 1
ATOM 726 C CA . LEU A 1 101 ? 6.344 -0.436 -6.659 1.00 87.81 101 LEU A CA 1
ATOM 727 C C . LEU A 1 101 ? 7.194 0.826 -6.456 1.00 87.81 101 LEU A C 1
ATOM 729 O O . LEU A 1 101 ? 8.182 1.056 -7.156 1.00 87.81 101 LEU A O 1
ATOM 733 N N . THR A 1 102 ? 6.806 1.637 -5.483 1.00 88.44 102 THR A N 1
ATOM 734 C CA . THR A 1 102 ? 7.563 2.786 -4.994 1.00 88.44 102 THR A CA 1
ATOM 735 C C . THR A 1 102 ? 7.936 2.582 -3.536 1.00 88.44 102 THR A C 1
ATOM 737 O O . THR A 1 102 ? 7.481 1.638 -2.900 1.00 88.44 102 THR A O 1
ATOM 740 N N . LEU A 1 103 ? 8.769 3.464 -3.000 1.00 86.06 103 LEU A N 1
ATOM 741 C CA . LEU A 1 103 ? 9.144 3.454 -1.599 1.00 86.06 103 LEU A CA 1
ATOM 742 C C . LEU A 1 103 ? 8.546 4.663 -0.890 1.00 86.06 103 LEU A C 1
ATOM 744 O O . LEU A 1 103 ? 8.733 5.791 -1.347 1.00 86.06 103 LEU A O 1
ATOM 748 N N . ALA A 1 104 ? 7.906 4.430 0.249 1.00 81.69 104 ALA A N 1
ATOM 749 C CA . ALA A 1 104 ? 7.303 5.466 1.068 1.00 81.69 104 ALA A CA 1
ATOM 750 C C . ALA A 1 104 ? 7.802 5.424 2.503 1.00 81.69 104 ALA A C 1
ATOM 752 O O . ALA A 1 104 ? 8.046 4.359 3.063 1.00 81.69 104 ALA A O 1
ATOM 753 N N . ASP A 1 105 ? 7.889 6.610 3.084 1.00 81.56 105 ASP A N 1
ATOM 754 C CA . ASP A 1 105 ? 8.271 6.817 4.467 1.00 81.56 105 ASP A CA 1
ATOM 755 C C . ASP A 1 105 ? 7.048 6.654 5.386 1.00 81.56 105 ASP A C 1
ATOM 757 O O . ASP A 1 105 ? 6.037 7.362 5.301 1.00 81.56 105 ASP A O 1
ATOM 761 N N . ILE A 1 106 ? 7.146 5.670 6.269 1.00 81.12 106 ILE A N 1
ATOM 762 C CA . ILE A 1 106 ? 6.160 5.282 7.263 1.00 81.12 106 ILE A CA 1
ATOM 763 C C . ILE A 1 106 ? 6.576 5.860 8.611 1.00 81.12 106 ILE A C 1
ATOM 765 O O . ILE A 1 106 ? 7.641 5.522 9.115 1.00 81.12 106 ILE A O 1
ATOM 769 N N . VAL A 1 107 ? 5.719 6.690 9.199 1.00 83.12 107 VAL A N 1
ATOM 770 C CA . VAL A 1 107 ? 5.924 7.343 10.487 1.00 83.12 107 VAL A CA 1
ATOM 771 C C . VAL A 1 107 ? 4.953 6.776 11.506 1.00 83.12 107 VAL A C 1
ATOM 773 O O . VAL A 1 107 ? 3.738 6.900 11.342 1.00 83.12 107 VAL A O 1
ATOM 776 N N . ALA A 1 108 ? 5.505 6.182 12.560 1.00 83.38 108 ALA A N 1
ATOM 777 C CA . ALA A 1 108 ? 4.762 5.633 13.687 1.00 83.38 108 ALA A CA 1
ATOM 778 C C . ALA A 1 108 ? 5.424 6.001 15.017 1.00 83.38 108 ALA A C 1
ATOM 780 O O . ALA A 1 108 ? 6.616 6.331 15.066 1.00 83.38 108 ALA A O 1
ATOM 781 N N . ASN A 1 109 ? 4.644 5.905 16.091 1.00 80.94 109 ASN A N 1
ATOM 782 C CA . ASN A 1 109 ? 5.125 6.15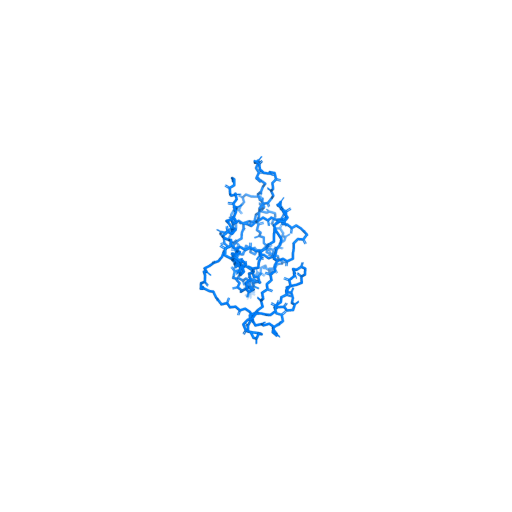7 17.439 1.00 80.94 109 ASN A CA 1
ATOM 783 C C . ASN A 1 109 ? 6.002 4.992 17.896 1.00 80.94 109 ASN A C 1
ATOM 785 O O . ASN A 1 109 ? 5.607 3.833 17.797 1.00 80.94 109 ASN A O 1
ATOM 789 N N . ALA A 1 110 ? 7.176 5.289 18.441 1.00 79.44 110 ALA A N 1
ATOM 790 C CA . ALA A 1 110 ? 7.986 4.287 19.114 1.00 79.44 110 ALA A CA 1
ATOM 791 C C . ALA A 1 110 ? 7.417 3.933 20.492 1.00 79.44 110 ALA A C 1
ATOM 793 O O . ALA A 1 110 ? 7.063 4.820 21.272 1.00 79.44 110 ALA A O 1
ATOM 794 N N . SER A 1 111 ? 7.433 2.643 20.814 1.00 77.81 111 SER A N 1
ATOM 79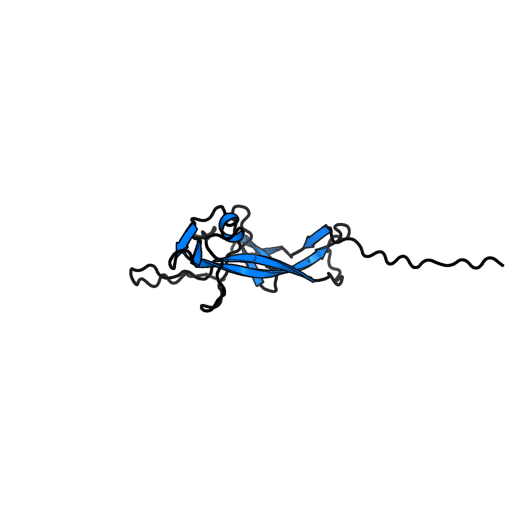5 C CA . SER A 1 111 ? 7.039 2.102 22.110 1.00 77.81 111 SER A CA 1
ATOM 796 C C . SER A 1 111 ? 8.131 1.218 22.704 1.00 77.81 111 SER A C 1
ATOM 798 O O . SER A 1 111 ? 8.898 0.550 22.003 1.00 77.81 111 SER A O 1
ATOM 800 N N . ASN A 1 112 ? 8.201 1.223 24.032 1.00 74.88 112 ASN A N 1
ATOM 801 C CA . ASN A 1 112 ? 9.063 0.358 24.834 1.00 74.88 112 ASN A CA 1
ATOM 802 C C . ASN A 1 112 ? 8.317 -0.901 25.327 1.00 74.88 112 ASN A C 1
ATOM 804 O O . ASN A 1 112 ? 8.866 -1.630 26.151 1.00 74.88 112 ASN A O 1
ATOM 808 N N . GLY A 1 113 ? 7.071 -1.121 24.884 1.00 67.44 113 GLY A N 1
ATOM 809 C CA . GLY A 1 113 ? 6.251 -2.287 25.228 1.00 67.44 113 GLY A CA 1
ATOM 810 C C . GLY A 1 113 ? 5.787 -2.362 26.688 1.00 67.44 113 GLY A C 1
ATOM 811 O O . GLY A 1 113 ? 5.208 -3.371 27.080 1.00 67.44 113 GLY A O 1
ATOM 812 N N . LYS A 1 114 ? 6.059 -1.339 27.511 1.00 65.31 114 LYS A N 1
ATOM 813 C CA . LYS A 1 114 ? 5.757 -1.344 28.956 1.00 65.31 114 LYS A CA 1
ATOM 814 C C . LYS A 1 114 ? 4.589 -0.445 29.338 1.00 65.31 114 LYS A C 1
ATOM 816 O O . LYS A 1 114 ? 3.949 -0.689 30.356 1.00 65.31 114 LYS A O 1
ATOM 821 N N . ASP A 1 115 ? 4.305 0.569 28.533 1.00 58.09 115 ASP A N 1
ATOM 822 C CA . ASP A 1 115 ? 3.184 1.469 28.750 1.00 58.09 115 ASP A CA 1
ATOM 823 C C . ASP A 1 115 ? 2.070 1.105 27.764 1.00 58.09 115 ASP A C 1
ATOM 825 O O . ASP A 1 115 ? 2.200 1.329 26.564 1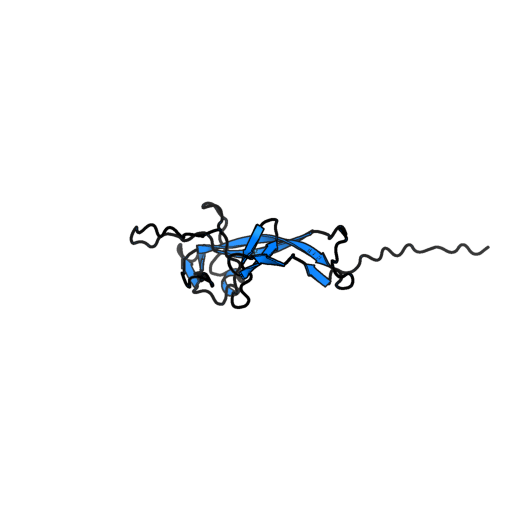.00 58.09 115 ASP A O 1
ATOM 829 N N . ALA A 1 116 ? 0.968 0.530 28.255 1.00 46.84 116 ALA A N 1
ATOM 830 C CA . ALA A 1 116 ? -0.248 0.465 27.456 1.00 46.84 116 ALA A CA 1
ATOM 831 C C . ALA A 1 116 ? -0.702 1.907 27.208 1.00 46.84 116 ALA A C 1
ATOM 833 O O . ALA A 1 116 ? -0.918 2.654 28.165 1.00 46.84 116 ALA A O 1
ATOM 834 N N . SER A 1 117 ? -0.839 2.295 25.943 1.00 49.47 117 SER A N 1
ATOM 835 C CA . SER A 1 117 ? -1.325 3.603 25.495 1.00 49.47 117 SER A CA 1
ATOM 836 C C . SER A 1 117 ? -2.810 3.813 25.853 1.00 49.47 117 SER A C 1
ATOM 838 O O . SER A 1 117 ? -3.650 4.042 24.989 1.00 49.47 117 SER A O 1
ATOM 840 N N . ILE A 1 118 ? -3.168 3.723 27.139 1.00 37.00 118 ILE A N 1
ATOM 841 C CA . ILE A 1 118 ? -4.452 4.160 27.684 1.00 37.00 118 ILE A CA 1
ATOM 842 C C . ILE A 1 118 ? -4.324 5.664 27.937 1.00 37.00 118 ILE A C 1
ATOM 844 O O . ILE A 1 118 ? -3.846 6.099 28.980 1.00 37.00 118 ILE A O 1
ATOM 848 N N . GLY A 1 119 ? -4.708 6.465 26.943 1.00 35.97 119 GLY A N 1
ATOM 849 C CA . GLY A 1 119 ? -5.109 7.866 27.129 1.00 35.97 119 GLY A CA 1
ATOM 850 C C . GLY A 1 119 ? -4.065 8.858 27.662 1.00 35.97 119 GLY A C 1
ATOM 851 O O . GLY A 1 119 ? -4.442 9.961 28.043 1.00 35.97 119 GLY A O 1
ATOM 852 N N . GLY A 1 120 ? -2.777 8.518 27.687 1.00 33.16 120 GLY A N 1
ATOM 853 C CA . GLY A 1 120 ? -1.703 9.437 28.056 1.00 33.16 120 GLY A CA 1
ATOM 854 C C . GLY A 1 120 ? -0.856 9.772 26.839 1.00 33.16 120 GLY A C 1
ATOM 855 O O . GLY A 1 120 ? -0.149 8.909 26.328 1.00 33.16 120 GLY A O 1
ATOM 856 N N . HIS A 1 121 ? -0.906 11.017 26.372 1.00 37.28 121 HIS A N 1
ATOM 857 C CA . HIS A 1 121 ? -0.012 11.513 25.330 1.00 37.28 121 HIS A CA 1
ATOM 858 C C . HIS A 1 121 ? 1.428 11.520 25.874 1.00 37.28 121 HIS A C 1
ATOM 860 O O . HIS A 1 121 ? 1.884 12.507 26.448 1.00 37.28 121 HIS A O 1
ATOM 866 N N . ARG A 1 122 ? 2.143 10.396 25.760 1.00 46.66 122 ARG A N 1
ATOM 867 C CA . ARG A 1 122 ? 3.600 10.391 25.894 1.00 46.66 122 ARG A CA 1
ATOM 868 C C . ARG A 1 122 ? 4.190 10.782 24.544 1.00 46.66 122 ARG A C 1
ATOM 870 O O . ARG A 1 122 ? 3.704 10.290 23.526 1.00 46.66 122 ARG A O 1
ATOM 877 N N . PRO A 1 123 ? 5.221 11.643 24.506 1.00 42.97 123 PRO A N 1
ATOM 878 C CA . PRO A 1 123 ? 5.912 11.968 23.270 1.00 42.97 123 PRO A CA 1
ATOM 879 C C . PRO A 1 123 ? 6.656 10.719 22.784 1.00 42.97 123 PRO A C 1
ATOM 881 O O . PRO A 1 123 ? 7.818 10.485 23.118 1.00 42.97 123 PRO A O 1
ATOM 884 N N . GLY A 1 124 ? 5.955 9.879 22.025 1.00 49.06 124 GLY A N 1
ATOM 885 C CA . GLY A 1 124 ? 6.564 8.826 21.237 1.00 49.06 124 GLY A CA 1
ATOM 886 C C . GLY A 1 124 ? 7.530 9.482 20.262 1.00 49.06 124 GLY A C 1
ATOM 887 O O . GLY A 1 124 ? 7.190 10.447 19.578 1.00 49.06 124 GLY A O 1
ATOM 888 N N . ARG A 1 125 ? 8.770 8.998 20.215 1.00 53.72 125 ARG A N 1
ATOM 889 C CA . ARG A 1 125 ? 9.677 9.394 19.138 1.00 53.72 125 ARG A CA 1
ATOM 890 C C . ARG A 1 125 ? 9.119 8.791 17.854 1.00 53.72 125 ARG A C 1
ATOM 892 O O . ARG A 1 125 ? 8.922 7.583 17.784 1.00 53.72 125 ARG A O 1
ATOM 899 N N . ASN A 1 126 ? 8.868 9.631 16.862 1.00 53.41 126 ASN A N 1
ATOM 900 C CA . ASN A 1 126 ? 8.484 9.179 15.533 1.00 53.41 126 ASN A CA 1
ATOM 901 C C . ASN A 1 126 ? 9.675 8.484 14.863 1.00 53.41 126 ASN A C 1
ATOM 903 O O . ASN A 1 126 ? 10.781 9.030 14.863 1.00 53.41 126 ASN A O 1
ATOM 907 N N . ILE A 1 127 ? 9.454 7.305 14.280 1.00 50.50 127 ILE A N 1
ATOM 908 C CA . ILE A 1 127 ? 10.455 6.616 13.451 1.00 50.50 127 ILE A CA 1
ATOM 909 C C . ILE A 1 127 ? 9.955 6.569 12.021 1.00 50.50 127 ILE A C 1
ATOM 911 O O . ILE A 1 127 ? 8.796 6.238 11.794 1.00 50.50 127 ILE A O 1
ATOM 915 N N . VAL A 1 128 ? 10.847 6.881 11.083 1.00 54.75 128 VAL A N 1
ATOM 916 C CA . VAL A 1 128 ? 10.605 6.783 9.647 1.00 54.75 128 VAL A CA 1
ATOM 917 C C . VAL A 1 128 ? 11.137 5.438 9.146 1.00 54.75 128 VAL A C 1
ATOM 919 O O . VAL A 1 128 ? 12.336 5.182 9.241 1.00 54.75 128 VAL A O 1
ATOM 922 N N . MET A 1 129 ? 10.266 4.581 8.616 1.00 42.69 129 MET A N 1
ATOM 923 C CA . MET A 1 129 ? 10.641 3.342 7.923 1.00 42.69 129 MET A CA 1
ATOM 924 C C . MET A 1 129 ? 10.269 3.417 6.452 1.00 42.69 129 MET A C 1
ATOM 926 O O . MET A 1 129 ? 9.221 3.946 6.114 1.00 42.69 129 MET A O 1
ATOM 930 N N . ARG A 1 130 ? 11.074 2.831 5.571 1.00 47.06 130 ARG A N 1
ATOM 931 C CA . ARG A 1 130 ? 10.806 2.864 4.136 1.00 47.06 130 ARG A CA 1
ATOM 932 C C . ARG A 1 130 ? 10.113 1.576 3.684 1.00 47.06 130 ARG A C 1
ATOM 934 O O . ARG A 1 130 ? 10.655 0.496 3.893 1.00 47.06 130 ARG A O 1
ATOM 941 N N . ALA A 1 131 ? 8.933 1.677 3.076 1.00 54.69 131 ALA A N 1
ATOM 942 C CA . ALA A 1 131 ? 8.120 0.530 2.661 1.00 54.69 131 ALA A CA 1
ATOM 943 C C . ALA A 1 131 ? 7.712 0.590 1.187 1.00 54.69 131 ALA A C 1
ATOM 945 O O . ALA A 1 131 ? 7.489 1.666 0.638 1.00 54.69 131 ALA A O 1
ATOM 946 N N . GLY A 1 132 ? 7.575 -0.582 0.568 1.00 54.66 132 GLY A N 1
ATOM 947 C CA . GLY A 1 132 ? 7.084 -0.736 -0.798 1.00 54.66 132 GLY A CA 1
ATOM 948 C C . GLY A 1 132 ? 5.584 -0.442 -0.922 1.00 54.66 132 GLY A C 1
ATOM 949 O O . GLY A 1 132 ? 4.796 -1.041 -0.192 1.00 54.66 132 GLY A O 1
ATOM 950 N N . GLN A 1 133 ? 5.177 0.423 -1.856 1.00 52.50 133 GLN A N 1
ATOM 951 C CA . GLN A 1 133 ? 3.768 0.719 -2.146 1.00 52.50 133 GLN A CA 1
ATOM 952 C C . GLN A 1 133 ? 3.455 0.677 -3.650 1.00 52.50 133 GLN A C 1
ATOM 954 O O . GLN A 1 133 ? 4.215 1.246 -4.427 1.00 52.50 133 GLN A O 1
ATOM 959 N N . PRO A 1 134 ? 2.341 0.065 -4.086 1.00 54.50 134 PRO A N 1
ATOM 960 C CA . PRO A 1 134 ? 1.795 0.292 -5.426 1.00 54.50 134 PRO A CA 1
ATOM 961 C C . PRO A 1 134 ? 0.898 1.544 -5.535 1.00 54.50 134 PRO A C 1
ATOM 963 O O . PRO A 1 134 ? 0.107 1.773 -4.613 1.00 54.50 134 PRO A O 1
ATOM 966 N N . PRO A 1 135 ? 0.943 2.286 -6.667 1.00 52.56 135 PRO A N 1
ATOM 967 C CA . PRO A 1 135 ? 0.115 3.432 -7.004 1.00 52.56 135 PRO A CA 1
ATOM 968 C C . PRO A 1 135 ? -1.295 3.036 -7.436 1.00 52.56 135 PRO A C 1
ATOM 970 O O . PRO A 1 135 ? -1.667 1.868 -7.569 1.00 52.56 135 PRO A O 1
ATOM 973 N N . HIS A 1 136 ? -2.046 4.096 -7.726 1.00 47.88 136 HIS A N 1
ATOM 974 C CA . HIS A 1 136 ? -3.308 4.111 -8.446 1.00 47.88 136 HIS A CA 1
ATOM 975 C C . HIS A 1 136 ? -3.342 3.163 -9.655 1.00 47.88 136 HIS A C 1
ATOM 977 O O . HIS A 1 136 ? -2.367 3.032 -10.390 1.00 47.88 136 HIS A O 1
ATOM 983 N N . VAL A 1 137 ? -4.527 2.596 -9.896 1.00 49.72 137 VAL A N 1
ATOM 984 C CA . VAL A 1 137 ? -4.852 1.758 -11.057 1.00 49.72 137 VAL A CA 1
ATOM 985 C C . VAL A 1 137 ? -4.435 2.444 -12.355 1.00 49.72 137 VAL A C 1
ATOM 987 O O . VAL A 1 137 ? -5.064 3.421 -12.771 1.00 49.72 137 VAL A O 1
ATOM 990 N N . VAL A 1 138 ? -3.400 1.924 -13.015 1.00 43.78 138 VAL A N 1
ATOM 991 C CA . VAL A 1 138 ? -3.095 2.310 -14.395 1.00 43.78 138 VAL A CA 1
ATOM 992 C C . VAL A 1 138 ? -4.167 1.679 -15.293 1.00 43.78 138 VAL A C 1
ATOM 994 O O . VAL A 1 138 ? -4.395 0.469 -15.193 1.00 43.78 138 VAL A O 1
ATOM 997 N N . PRO A 1 139 ? -4.870 2.452 -16.143 1.00 41.19 139 PRO A N 1
ATOM 998 C CA . PRO A 1 139 ? -5.843 1.885 -17.067 1.00 41.19 139 PRO A CA 1
ATOM 999 C C . PRO A 1 139 ? -5.144 0.905 -18.015 1.00 41.19 139 PRO A C 1
ATOM 1001 O O . PRO A 1 139 ? -4.087 1.205 -18.571 1.00 41.19 139 PRO A O 1
ATOM 1004 N N . ASP A 1 140 ? -5.743 -0.271 -18.191 1.00 41.12 140 ASP A N 1
ATOM 1005 C CA . ASP A 1 140 ? -5.269 -1.272 -19.143 1.00 41.12 140 ASP A CA 1
ATOM 1006 C C . ASP A 1 140 ? -5.263 -0.700 -20.576 1.00 41.12 140 ASP A C 1
ATOM 1008 O O . ASP A 1 140 ? -6.039 0.210 -20.898 1.00 41.12 140 ASP A O 1
ATOM 1012 N N . ARG A 1 141 ? -4.417 -1.250 -21.458 1.00 48.06 141 ARG A N 1
ATOM 1013 C CA . ARG A 1 141 ? -4.189 -0.793 -22.851 1.00 48.06 141 ARG A CA 1
ATOM 1014 C C . ARG A 1 141 ? -5.452 -0.762 -23.737 1.00 48.06 141 ARG A C 1
ATOM 1016 O O . ARG A 1 141 ? -5.371 -0.345 -24.886 1.00 48.06 141 ARG A O 1
ATOM 1023 N N . GLY A 1 142 ? -6.614 -1.157 -23.217 1.00 44.09 142 GLY A N 1
ATOM 1024 C CA . GLY A 1 142 ? -7.924 -1.076 -23.866 1.00 44.09 142 GLY A CA 1
ATOM 1025 C C . GLY A 1 142 ? -8.712 0.223 -23.643 1.00 44.09 142 GLY A C 1
ATOM 1026 O O . GLY A 1 142 ? -9.889 0.266 -23.988 1.00 44.09 142 GLY A O 1
ATOM 1027 N N . GLY A 1 143 ? -8.141 1.270 -23.034 1.00 35.34 143 GLY A N 1
ATOM 1028 C CA . GLY A 1 143 ? -8.773 2.601 -22.972 1.00 35.34 143 GLY A CA 1
ATOM 1029 C C . GLY A 1 143 ? -10.048 2.703 -22.119 1.00 35.34 143 GLY A C 1
ATOM 1030 O O . GLY A 1 143 ? -10.636 3.781 -22.010 1.00 35.34 143 GLY A O 1
ATOM 1031 N N . ARG A 1 144 ? -10.476 1.624 -21.449 1.00 33.31 144 ARG A N 1
ATOM 1032 C CA . ARG A 1 144 ? -11.523 1.702 -20.425 1.00 33.31 144 ARG A CA 1
ATOM 1033 C C . ARG A 1 144 ? -10.927 2.318 -19.169 1.00 33.31 144 ARG A C 1
ATOM 1035 O O . ARG A 1 144 ? -10.180 1.672 -18.439 1.00 33.31 144 ARG A O 1
ATOM 1042 N N . ARG A 1 145 ? -11.305 3.568 -18.900 1.00 34.22 145 ARG A N 1
ATOM 1043 C CA . ARG A 1 145 ? -11.189 4.181 -17.574 1.00 34.22 145 ARG A CA 1
ATOM 1044 C C . ARG A 1 145 ? -11.942 3.296 -16.582 1.00 34.22 145 ARG A C 1
ATOM 1046 O O . ARG A 1 145 ? -13.152 3.435 -16.434 1.00 34.22 145 ARG A O 1
ATOM 1053 N N . GLN A 1 146 ? -11.252 2.380 -15.912 1.00 35.66 146 GLN A N 1
ATOM 1054 C CA . GLN A 1 146 ? -11.796 1.804 -14.695 1.00 35.66 146 GLN A CA 1
ATOM 1055 C C . GLN A 1 146 ? -11.619 2.869 -13.626 1.00 35.66 146 GLN A C 1
ATOM 1057 O O . GLN A 1 146 ? -10.525 3.117 -13.120 1.00 35.66 146 GLN A O 1
ATOM 1062 N N . ARG A 1 147 ? -12.708 3.593 -13.375 1.00 28.77 147 ARG A N 1
ATOM 1063 C CA . ARG A 1 147 ? -12.847 4.426 -12.193 1.00 28.77 147 ARG A CA 1
ATOM 1064 C C . ARG A 1 147 ? -12.746 3.455 -11.022 1.00 28.77 147 ARG A C 1
ATOM 1066 O O . ARG A 1 147 ? -13.725 2.787 -10.709 1.00 28.77 147 ARG A O 1
ATOM 1073 N N . ALA A 1 148 ? -11.558 3.333 -10.436 1.00 33.78 148 ALA A N 1
ATOM 1074 C CA . ALA A 1 148 ? -11.422 2.717 -9.132 1.00 33.78 148 ALA A CA 1
ATOM 1075 C C . ALA A 1 148 ? -12.262 3.575 -8.197 1.00 33.78 148 ALA A C 1
ATOM 1077 O O . ALA A 1 148 ? -11.890 4.691 -7.826 1.00 33.78 148 ALA A O 1
ATOM 1078 N N . THR A 1 149 ? -13.470 3.100 -7.936 1.00 24.86 149 THR A N 1
ATOM 1079 C CA . THR A 1 149 ? -14.353 3.714 -6.968 1.00 24.86 149 THR A CA 1
ATOM 1080 C C . THR A 1 149 ? -13.806 3.255 -5.632 1.00 24.86 149 THR A C 1
ATOM 1082 O O . THR A 1 149 ? -14.223 2.245 -5.081 1.00 24.86 149 THR A O 1
ATOM 1085 N N . ALA A 1 150 ? -12.797 3.970 -5.140 1.00 27.98 150 ALA A N 1
ATOM 1086 C CA . ALA A 1 150 ? -12.524 3.973 -3.721 1.00 27.98 150 ALA A CA 1
ATOM 1087 C C . ALA A 1 150 ? -13.721 4.683 -3.088 1.00 27.98 150 ALA A C 1
ATOM 1089 O O . ALA A 1 150 ? -13.755 5.909 -2.987 1.00 27.98 150 ALA A O 1
ATOM 1090 N N . THR A 1 151 ? -14.756 3.913 -2.760 1.00 22.69 151 THR A N 1
ATOM 1091 C CA . THR A 1 151 ? -15.792 4.380 -1.851 1.00 22.69 151 THR A CA 1
ATOM 1092 C C . THR A 1 151 ? -15.108 4.561 -0.508 1.00 22.69 151 THR A C 1
ATOM 1094 O O . THR A 1 151 ? -14.925 3.616 0.252 1.00 22.69 151 THR A O 1
ATOM 1097 N N . VAL A 1 152 ? -14.659 5.785 -0.259 1.00 23.69 152 VAL A N 1
ATOM 1098 C CA . VAL A 1 152 ? -14.461 6.277 1.096 1.00 23.69 152 VAL A CA 1
ATOM 1099 C C . VAL A 1 152 ? -15.875 6.483 1.637 1.00 23.69 152 VAL A C 1
ATOM 1101 O O . VAL A 1 152 ? -16.577 7.390 1.188 1.00 23.69 152 VAL A O 1
ATOM 1104 N N . GLY A 1 153 ? -16.333 5.552 2.472 1.00 30.95 153 GLY A N 1
ATOM 1105 C CA . GLY A 1 153 ? -17.577 5.680 3.239 1.00 30.95 153 GLY A CA 1
ATOM 1106 C C . GLY A 1 153 ? -17.368 6.459 4.529 1.00 30.95 153 GLY A C 1
ATOM 1107 O O . GLY A 1 153 ? -16.222 6.455 5.020 1.00 30.95 153 GLY A O 1
#